Protein AF-A0A961FP80-F1 (afdb_monomer)

Structure (mmCIF, N/CA/C/O backbone):
data_AF-A0A961FP80-F1
#
_entry.id   AF-A0A961FP80-F1
#
loop_
_atom_site.group_PDB
_atom_site.id
_atom_site.type_symbol
_atom_site.label_atom_id
_atom_site.label_alt_id
_atom_site.label_comp_id
_atom_site.label_asym_id
_atom_site.label_entity_id
_atom_site.label_seq_id
_atom_site.pdbx_PDB_ins_code
_atom_site.Cartn_x
_atom_site.Cartn_y
_atom_site.Cartn_z
_atom_site.occupancy
_atom_site.B_iso_or_equiv
_atom_site.auth_seq_id
_atom_site.auth_comp_id
_atom_site.auth_asym_id
_atom_site.auth_atom_id
_atom_site.pdbx_PDB_model_num
ATOM 1 N N . MET A 1 1 ? -20.202 3.549 12.132 1.00 78.31 1 MET A N 1
ATOM 2 C CA . MET A 1 1 ? -18.749 3.516 12.396 1.00 78.31 1 MET A CA 1
ATOM 3 C C . MET A 1 1 ? -18.187 2.172 11.991 1.00 78.31 1 MET A C 1
ATOM 5 O O . MET A 1 1 ? -17.335 2.173 11.125 1.00 78.31 1 MET A O 1
ATOM 9 N N . GLU A 1 2 ? -18.730 1.056 12.480 1.00 87.94 2 GLU A N 1
ATOM 10 C CA . GLU A 1 2 ? -18.295 -0.296 12.078 1.00 87.94 2 GLU A CA 1
ATOM 11 C C . GLU A 1 2 ? -18.281 -0.518 10.552 1.00 87.94 2 GLU A C 1
ATOM 13 O O . GLU A 1 2 ? -17.273 -0.947 10.012 1.00 87.94 2 GLU A O 1
ATOM 18 N N . GLU A 1 3 ? -19.336 -0.128 9.825 1.00 92.19 3 GLU A N 1
ATOM 19 C CA . GLU A 1 3 ? -19.370 -0.224 8.350 1.00 92.19 3 GLU A CA 1
ATOM 20 C C . GLU A 1 3 ? -18.302 0.646 7.657 1.00 92.19 3 GLU A C 1
ATOM 22 O O . GLU A 1 3 ? -17.751 0.265 6.632 1.00 92.19 3 GLU A O 1
ATOM 27 N N . GLN A 1 4 ? -17.973 1.807 8.231 1.00 92.31 4 GLN A N 1
ATOM 28 C CA . GLN A 1 4 ? -16.935 2.693 7.690 1.00 92.31 4 GLN A CA 1
ATOM 29 C C . GLN A 1 4 ? -15.533 2.138 7.957 1.00 92.31 4 GLN A C 1
ATOM 31 O O . GLN A 1 4 ? -14.670 2.251 7.097 1.00 92.31 4 GLN A O 1
ATOM 36 N N . ILE A 1 5 ? -15.326 1.512 9.118 1.00 94.06 5 ILE A N 1
ATOM 37 C CA . ILE A 1 5 ? -14.092 0.798 9.463 1.00 94.06 5 ILE A CA 1
ATOM 38 C C . ILE A 1 5 ? -13.900 -0.389 8.513 1.00 94.06 5 ILE A C 1
ATOM 40 O O . ILE A 1 5 ? -12.842 -0.501 7.906 1.00 94.06 5 ILE A O 1
ATOM 44 N N . ALA A 1 6 ? -14.945 -1.191 8.286 1.00 95.19 6 ALA A N 1
ATOM 45 C CA . ALA A 1 6 ? -14.900 -2.307 7.341 1.00 95.19 6 ALA A CA 1
ATOM 46 C C . ALA A 1 6 ? -14.600 -1.849 5.901 1.00 95.19 6 ALA A C 1
ATOM 48 O O . ALA A 1 6 ? -13.861 -2.514 5.178 1.00 95.19 6 ALA A O 1
ATOM 49 N N . GL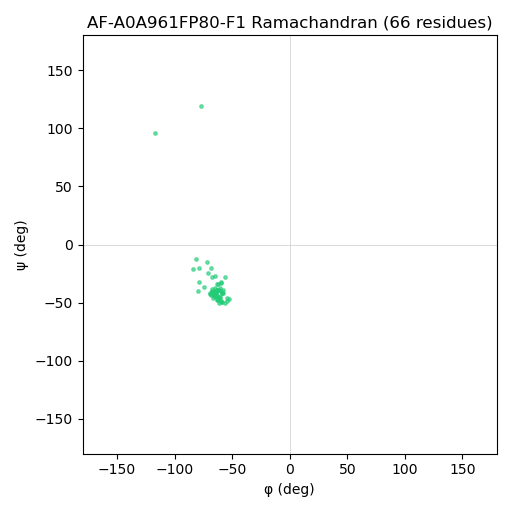N A 1 7 ? -15.134 -0.697 5.478 1.00 95.69 7 GLN A N 1
ATOM 50 C CA . GLN A 1 7 ? -14.794 -0.124 4.174 1.00 95.69 7 GLN A CA 1
ATOM 51 C C . GLN A 1 7 ? -13.328 0.327 4.113 1.00 95.69 7 GLN A C 1
ATOM 53 O O . GLN A 1 7 ? -12.663 0.062 3.119 1.00 95.69 7 GLN A O 1
ATOM 58 N N . LEU A 1 8 ? -12.809 0.972 5.165 1.00 96.25 8 LEU A N 1
ATOM 59 C CA . LEU A 1 8 ? -11.398 1.370 5.235 1.00 96.25 8 LEU A CA 1
ATOM 60 C C . LEU A 1 8 ? -10.461 0.156 5.186 1.00 96.25 8 LEU A C 1
ATOM 62 O O . LEU A 1 8 ? -9.435 0.211 4.515 1.00 96.25 8 LEU A O 1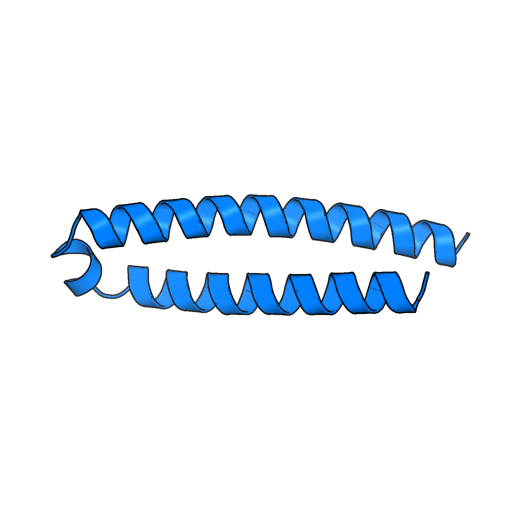
ATOM 66 N N . GLU A 1 9 ? -10.821 -0.939 5.853 1.00 96.88 9 GLU A N 1
ATOM 67 C CA . GLU A 1 9 ? -10.074 -2.201 5.814 1.00 96.88 9 GLU A CA 1
ATOM 68 C C . GLU A 1 9 ? -10.077 -2.818 4.411 1.00 96.88 9 GLU A C 1
ATOM 70 O O . GLU A 1 9 ? -9.026 -3.221 3.917 1.00 96.88 9 GLU A O 1
ATOM 75 N N . ALA A 1 10 ? -11.230 -2.830 3.735 1.00 97.81 10 ALA A N 1
ATOM 76 C CA . ALA A 1 10 ? -11.327 -3.306 2.357 1.00 97.81 10 ALA A CA 1
ATOM 77 C C . ALA A 1 10 ? -10.519 -2.432 1.380 1.00 97.81 10 ALA A C 1
ATOM 79 O O . ALA A 1 10 ? -9.877 -2.950 0.465 1.00 97.81 10 ALA A O 1
ATOM 80 N N . ASP A 1 11 ? -10.528 -1.111 1.572 1.00 96.94 11 ASP A N 1
ATOM 81 C CA . ASP A 1 11 ? -9.747 -0.177 0.758 1.00 96.94 11 ASP A CA 1
ATOM 82 C C . ASP A 1 11 ? -8.236 -0.363 0.991 1.00 96.94 11 ASP A C 1
ATOM 84 O O . ASP A 1 11 ? -7.457 -0.310 0.035 1.00 96.94 11 ASP A O 1
ATOM 88 N N . LEU A 1 12 ? -7.814 -0.623 2.235 1.00 97.44 12 LEU A N 1
ATOM 89 C CA . LEU A 1 12 ? -6.430 -0.968 2.579 1.00 97.44 12 LEU A CA 1
ATOM 90 C C . LEU A 1 12 ? -5.995 -2.278 1.915 1.00 97.44 12 LEU A C 1
ATOM 92 O O . LEU A 1 12 ? -4.955 -2.300 1.259 1.00 97.44 12 LEU A O 1
ATOM 96 N N . GLU A 1 13 ? -6.813 -3.331 1.997 1.00 97.88 13 GLU A N 1
ATOM 97 C CA . GLU A 1 13 ? -6.529 -4.622 1.356 1.00 97.88 13 GLU A CA 1
ATOM 98 C C . GLU A 1 13 ? -6.345 -4.471 -0.163 1.00 97.88 13 GLU A C 1
ATOM 100 O O . GLU A 1 13 ? -5.419 -5.037 -0.748 1.00 97.88 13 GLU A O 1
ATOM 105 N N . GLN A 1 14 ? -7.184 -3.658 -0.814 1.00 97.88 14 GLN A N 1
ATOM 106 C CA . GLN A 1 14 ? -7.052 -3.366 -2.244 1.00 97.88 14 GLN A CA 1
ATOM 107 C C . GLN A 1 14 ? -5.763 -2.603 -2.569 1.00 97.88 14 GLN A C 1
ATOM 109 O O . GLN A 1 14 ? -5.094 -2.926 -3.556 1.00 97.88 14 GLN A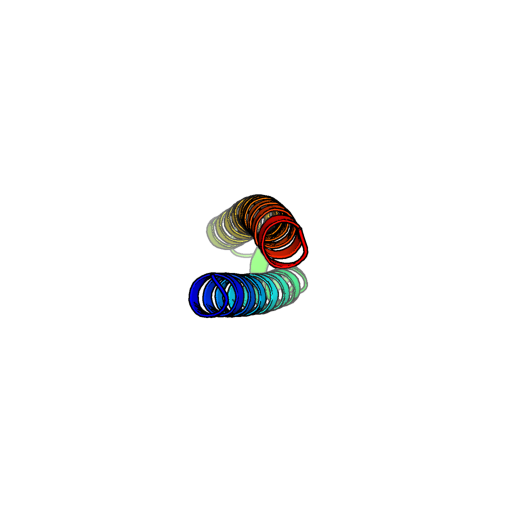 O 1
ATOM 114 N N . CYS A 1 15 ? -5.402 -1.607 -1.754 1.00 97.25 15 CYS A N 1
ATOM 115 C CA . CYS A 1 15 ? -4.165 -0.852 -1.944 1.00 97.25 15 CYS A CA 1
ATOM 116 C C . CYS A 1 15 ? -2.930 -1.749 -1.776 1.00 97.25 15 CYS A C 1
ATOM 118 O O . CYS A 1 15 ? -2.026 -1.694 -2.611 1.00 97.25 15 CYS A O 1
ATOM 120 N N . ASP A 1 16 ? -2.914 -2.616 -0.762 1.00 97.19 16 ASP A N 1
ATOM 121 C CA . ASP A 1 16 ? -1.815 -3.553 -0.503 1.00 97.19 16 ASP A CA 1
ATOM 122 C C . ASP A 1 16 ? -1.683 -4.613 -1.603 1.00 97.19 16 ASP A C 1
ATOM 124 O O . ASP A 1 16 ? -0.571 -4.923 -2.054 1.00 97.19 16 ASP A O 1
ATOM 128 N N . ALA A 1 17 ? -2.810 -5.138 -2.096 1.00 98.06 17 ALA A N 1
ATOM 129 C CA . ALA A 1 17 ? -2.819 -6.064 -3.223 1.00 98.06 17 ALA A CA 1
ATOM 130 C C . ALA A 1 17 ? -2.217 -5.412 -4.476 1.00 98.06 17 ALA A C 1
ATOM 132 O O . ALA A 1 17 ? -1.355 -6.002 -5.136 1.00 98.06 17 ALA A O 1
ATOM 133 N N . ARG A 1 18 ? -2.615 -4.168 -4.776 1.00 97.69 18 ARG A N 1
ATOM 134 C CA . ARG A 1 18 ? -2.092 -3.431 -5.929 1.00 97.69 18 ARG A CA 1
ATOM 135 C C . ARG A 1 18 ? -0.615 -3.072 -5.763 1.00 97.69 18 ARG A C 1
ATOM 137 O O . ARG A 1 18 ? 0.152 -3.225 -6.713 1.00 97.69 18 ARG A O 1
ATOM 144 N N . LYS A 1 19 ? -0.196 -2.656 -4.566 1.00 97.50 19 LYS A N 1
ATOM 145 C CA . LYS A 1 19 ? 1.212 -2.398 -4.238 1.00 97.50 19 LYS A CA 1
ATOM 146 C C . LYS A 1 19 ? 2.069 -3.637 -4.502 1.00 97.50 19 LYS A C 1
ATOM 148 O O . LYS A 1 19 ? 3.049 -3.552 -5.238 1.00 97.50 19 LYS A O 1
ATOM 153 N N . THR A 1 20 ? 1.651 -4.792 -3.987 1.00 97.69 20 THR A N 1
ATOM 154 C CA . THR A 1 20 ? 2.354 -6.071 -4.183 1.00 97.69 20 THR A CA 1
ATOM 155 C C . THR A 1 20 ? 2.470 -6.435 -5.668 1.00 97.69 20 THR A C 1
ATOM 157 O O . THR A 1 20 ? 3.518 -6.887 -6.134 1.00 97.69 20 THR A O 1
ATOM 160 N N . GLU A 1 21 ? 1.405 -6.215 -6.443 1.00 97.88 21 GLU A N 1
ATOM 161 C CA . GLU A 1 21 ? 1.399 -6.458 -7.888 1.00 97.88 21 GLU A CA 1
ATOM 162 C C . GLU A 1 21 ? 2.412 -5.567 -8.625 1.00 97.88 21 GLU A C 1
ATOM 164 O O . GLU A 1 21 ? 3.166 -6.047 -9.475 1.00 97.88 21 GLU A O 1
ATOM 169 N N . ILE A 1 22 ? 2.456 -4.275 -8.294 1.00 97.62 22 ILE A N 1
ATOM 170 C CA . ILE A 1 22 ? 3.390 -3.313 -8.889 1.00 97.62 22 ILE A CA 1
ATOM 171 C C . ILE A 1 22 ? 4.832 -3.644 -8.505 1.00 97.62 22 ILE A C 1
ATOM 173 O O . ILE A 1 22 ? 5.711 -3.629 -9.366 1.00 97.62 22 ILE A O 1
ATOM 177 N N . GLU A 1 23 ? 5.087 -3.989 -7.243 1.00 96.81 23 GLU A N 1
ATOM 178 C CA . GLU A 1 23 ? 6.408 -4.421 -6.782 1.00 96.81 23 GLU A CA 1
ATOM 179 C C . GLU A 1 23 ? 6.883 -5.660 -7.550 1.00 96.81 23 GLU A C 1
ATOM 181 O O . GLU A 1 23 ? 8.031 -5.703 -7.994 1.00 96.81 23 GLU A O 1
ATOM 186 N N . SER A 1 24 ? 5.994 -6.628 -7.798 1.00 96.75 24 SER A N 1
ATOM 187 C CA . SER A 1 24 ? 6.301 -7.789 -8.640 1.00 96.75 24 SER A CA 1
ATOM 188 C C . SER A 1 24 ? 6.616 -7.394 -10.086 1.00 96.75 24 SER A C 1
ATOM 190 O O . SER A 1 24 ? 7.520 -7.974 -10.686 1.00 96.75 24 SER A O 1
ATOM 192 N N . GLN A 1 25 ? 5.903 -6.424 -10.664 1.00 95.62 25 GLN A N 1
ATOM 193 C CA . GLN A 1 25 ? 6.184 -5.930 -12.018 1.00 95.62 25 GLN A CA 1
ATOM 194 C C . GLN A 1 25 ? 7.525 -5.191 -12.087 1.00 95.62 25 GLN A C 1
ATOM 196 O O . GLN A 1 25 ? 8.282 -5.366 -13.039 1.00 95.62 25 GLN A O 1
ATOM 201 N N . LEU A 1 26 ? 7.863 -4.397 -11.071 1.00 95.00 26 LEU A N 1
ATOM 202 C CA . LEU A 1 26 ? 9.129 -3.661 -10.996 1.00 95.00 26 LEU A CA 1
ATOM 203 C C . LEU A 1 26 ? 10.347 -4.562 -10.738 1.00 95.00 26 LEU A C 1
ATOM 205 O O . LEU A 1 26 ? 11.478 -4.117 -10.947 1.00 95.00 26 LEU A O 1
ATOM 209 N N . GLN A 1 27 ? 10.139 -5.812 -10.317 1.00 95.06 27 GLN A N 1
ATOM 210 C CA . GLN A 1 27 ? 11.187 -6.834 -10.240 1.00 95.06 27 GLN A CA 1
ATOM 211 C C . GLN A 1 27 ? 11.508 -7.465 -11.604 1.00 95.06 27 GLN A C 1
ATOM 213 O O . GLN A 1 27 ? 12.594 -8.025 -11.759 1.00 95.06 27 GLN A O 1
ATOM 218 N N . ASP A 1 28 ? 10.612 -7.369 -12.593 1.00 94.19 28 ASP A N 1
ATOM 219 C CA . ASP A 1 28 ? 10.862 -7.861 -13.949 1.00 94.19 28 ASP A CA 1
ATOM 220 C C . ASP A 1 28 ? 11.786 -6.887 -14.716 1.00 94.19 28 ASP A C 1
ATOM 222 O O . ASP A 1 28 ? 11.412 -5.733 -14.956 1.00 94.19 28 ASP A O 1
ATOM 226 N N . PRO A 1 29 ? 12.984 -7.318 -15.164 1.00 91.31 29 PRO A N 1
ATOM 227 C CA . PRO A 1 29 ? 13.867 -6.488 -15.982 1.00 91.31 29 PRO A CA 1
ATOM 228 C C . PRO A 1 29 ? 13.213 -5.970 -17.274 1.00 91.31 29 PRO A C 1
ATOM 230 O O . PRO A 1 29 ? 13.593 -4.903 -17.762 1.00 91.31 29 PRO A O 1
ATOM 233 N N . ALA A 1 30 ? 12.229 -6.689 -17.827 1.00 93.00 30 ALA A N 1
ATOM 234 C CA . ALA A 1 30 ? 11.496 -6.278 -19.023 1.00 93.00 30 ALA A CA 1
ATOM 235 C C . ALA A 1 30 ? 10.678 -4.997 -18.803 1.00 93.00 30 ALA A C 1
ATOM 237 O O . ALA A 1 30 ? 10.504 -4.215 -19.740 1.00 93.00 30 ALA A O 1
ATOM 238 N N . THR A 1 31 ? 10.255 -4.718 -17.568 1.00 92.69 31 THR A N 1
ATOM 239 C CA . THR A 1 31 ? 9.548 -3.482 -17.206 1.00 92.69 31 THR A CA 1
ATOM 240 C C . THR A 1 31 ? 10.392 -2.243 -17.495 1.00 92.69 31 THR A C 1
ATOM 242 O O . THR A 1 31 ? 9.874 -1.221 -17.936 1.00 92.69 31 THR A O 1
ATOM 245 N N . TYR A 1 32 ? 11.715 -2.336 -17.352 1.00 91.88 32 TYR A N 1
ATOM 246 C CA . TYR A 1 32 ? 12.628 -1.225 -17.635 1.00 91.88 32 TYR A CA 1
ATOM 247 C C . TYR A 1 32 ? 12.955 -1.061 -19.121 1.00 91.88 32 TYR A C 1
ATOM 249 O O . TYR A 1 32 ? 13.476 -0.015 -19.511 1.00 91.88 32 TYR A O 1
ATOM 257 N N . ALA A 1 33 ? 12.616 -2.043 -19.964 1.00 94.06 33 ALA A N 1
ATOM 258 C CA . ALA A 1 33 ? 12.700 -1.891 -21.415 1.00 94.06 33 ALA A CA 1
ATOM 259 C C . ALA A 1 33 ? 11.667 -0.880 -21.944 1.00 94.06 33 ALA A C 1
ATOM 261 O O . ALA A 1 33 ? 11.853 -0.323 -23.026 1.00 94.06 33 ALA A O 1
ATOM 262 N N . ASN A 1 34 ? 10.610 -0.609 -21.170 1.00 93.12 34 ASN A N 1
ATOM 263 C CA . ASN A 1 34 ? 9.655 0.458 -21.430 1.00 93.12 34 ASN A CA 1
ATOM 264 C C . ASN A 1 34 ? 9.693 1.498 -20.299 1.00 93.12 34 ASN A C 1
ATOM 266 O O . ASN A 1 34 ? 9.040 1.363 -19.266 1.00 93.12 34 ASN A O 1
ATOM 270 N N . THR A 1 35 ? 10.461 2.566 -20.514 1.00 92.75 35 THR A N 1
ATOM 271 C CA . THR A 1 35 ? 10.666 3.632 -19.524 1.00 92.75 35 THR A CA 1
ATOM 272 C C . THR A 1 35 ? 9.372 4.339 -19.111 1.00 92.75 35 THR A C 1
ATOM 274 O O . THR A 1 35 ? 9.249 4.745 -17.960 1.00 92.75 35 THR A O 1
ATOM 277 N N . GLU A 1 36 ? 8.386 4.470 -20.002 1.00 95.62 36 GLU A N 1
ATOM 278 C CA . GLU A 1 36 ? 7.098 5.081 -19.642 1.00 95.62 36 GLU A CA 1
ATOM 279 C C . GLU A 1 36 ? 6.324 4.205 -18.651 1.00 95.62 36 GLU A C 1
ATOM 281 O O . GLU A 1 36 ? 5.771 4.717 -17.678 1.00 95.62 36 GLU A O 1
ATOM 286 N N . VAL A 1 37 ? 6.345 2.884 -18.854 1.00 93.94 37 VAL A N 1
ATOM 287 C CA . VAL A 1 37 ? 5.696 1.917 -17.956 1.00 93.94 37 VAL A CA 1
ATOM 288 C C . VAL A 1 37 ? 6.378 1.899 -16.592 1.00 93.94 37 VAL A C 1
ATOM 290 O O . VAL A 1 37 ? 5.695 1.969 -15.575 1.00 93.94 37 VAL A O 1
ATOM 293 N N . SER A 1 38 ? 7.712 1.861 -16.541 1.00 96.00 38 SER A N 1
ATOM 294 C CA . SER A 1 38 ? 8.424 1.832 -15.259 1.00 96.00 38 SER A CA 1
ATOM 295 C C . SER A 1 38 ? 8.231 3.117 -14.446 1.00 96.00 38 SER A C 1
ATOM 297 O O . SER A 1 38 ? 8.057 3.03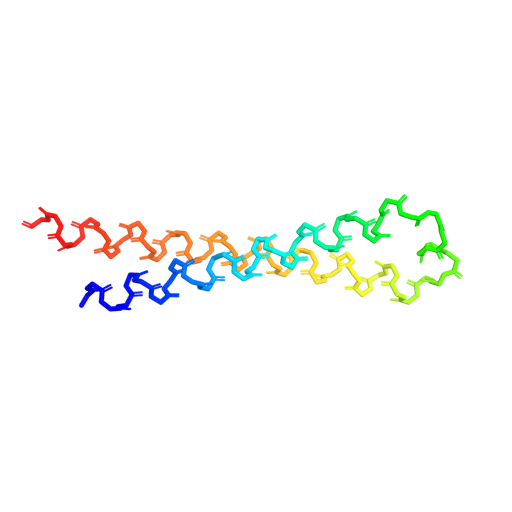4 -13.230 1.00 96.00 38 SER A O 1
ATOM 299 N N . ILE A 1 39 ? 8.188 4.288 -15.094 1.00 97.44 39 ILE A N 1
ATOM 300 C CA . ILE A 1 39 ? 7.865 5.566 -14.438 1.00 97.44 39 ILE A CA 1
ATOM 301 C C . ILE A 1 39 ? 6.420 5.570 -13.934 1.00 97.44 39 ILE A C 1
ATOM 3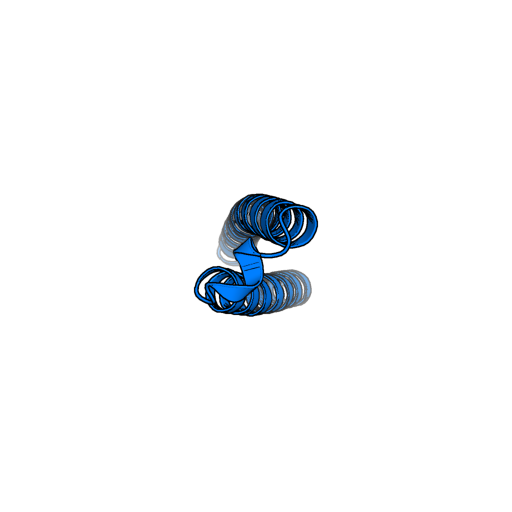03 O O . ILE A 1 39 ? 6.170 6.005 -12.810 1.00 97.44 39 ILE A O 1
ATOM 307 N N . ALA A 1 40 ? 5.469 5.093 -14.743 1.00 97.44 40 ALA A N 1
ATOM 308 C CA . ALA A 1 40 ? 4.066 5.028 -14.348 1.00 97.44 40 ALA A CA 1
ATOM 309 C C . ALA A 1 40 ? 3.867 4.126 -13.121 1.00 97.44 40 ALA A C 1
ATOM 311 O O . ALA A 1 40 ? 3.225 4.548 -12.163 1.00 97.44 40 ALA A O 1
ATOM 312 N N . LEU A 1 41 ? 4.487 2.942 -13.114 1.00 97.38 41 LEU A N 1
ATOM 313 C CA . LEU A 1 41 ? 4.443 2.001 -11.994 1.00 97.38 41 LEU A CA 1
ATOM 314 C C . LEU A 1 41 ? 5.099 2.568 -10.729 1.00 97.38 41 LEU A C 1
ATOM 316 O O . LEU A 1 41 ? 4.543 2.440 -9.647 1.00 97.38 41 LEU A O 1
ATOM 320 N N . GLN A 1 42 ? 6.250 3.237 -10.848 1.00 97.00 42 GLN A N 1
ATOM 321 C CA . GLN A 1 42 ? 6.901 3.884 -9.699 1.00 97.00 42 GLN A CA 1
ATOM 322 C C . GLN A 1 42 ? 6.046 5.008 -9.114 1.00 97.00 42 GLN A C 1
ATOM 324 O O . GLN A 1 42 ? 5.938 5.128 -7.897 1.00 97.00 42 GLN A O 1
ATOM 329 N N . LYS A 1 43 ? 5.412 5.814 -9.973 1.00 98.06 43 LYS A N 1
ATOM 330 C CA . LYS A 1 43 ? 4.492 6.859 -9.523 1.00 98.06 43 LYS A CA 1
ATOM 331 C C . LYS A 1 43 ? 3.282 6.256 -8.810 1.00 98.06 43 LYS A C 1
ATOM 333 O O . LYS A 1 43 ? 2.941 6.704 -7.723 1.00 98.06 43 L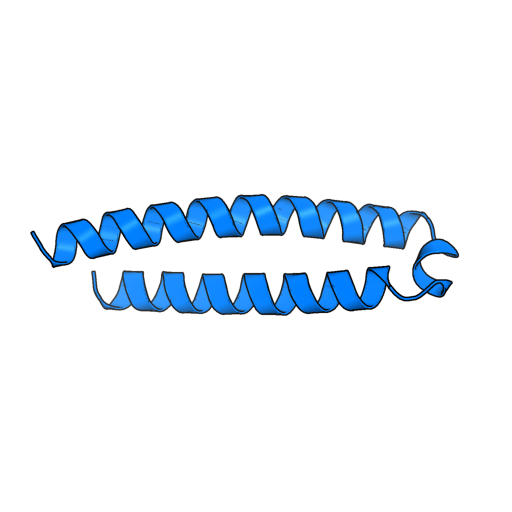YS A O 1
ATOM 338 N N . GLU A 1 44 ? 2.662 5.243 -9.410 1.00 97.94 44 GLU A N 1
ATOM 339 C CA . GLU A 1 44 ? 1.515 4.552 -8.821 1.00 97.94 44 GLU A CA 1
ATOM 340 C C . GLU A 1 44 ? 1.875 3.927 -7.466 1.00 97.94 44 GLU A C 1
ATOM 342 O O . GLU A 1 44 ? 1.105 4.049 -6.519 1.00 97.94 44 GLU A O 1
ATOM 347 N N . LEU A 1 45 ? 3.074 3.348 -7.334 1.00 97.94 45 LEU A N 1
ATOM 348 C CA . LEU A 1 45 ? 3.582 2.823 -6.067 1.00 97.94 45 LEU A CA 1
ATOM 349 C C . LEU A 1 45 ? 3.674 3.913 -4.987 1.00 97.94 45 LEU A C 1
ATOM 351 O O . LEU A 1 45 ? 3.169 3.719 -3.886 1.00 97.94 45 LEU A O 1
ATOM 355 N N . THR A 1 46 ? 4.261 5.073 -5.301 1.00 98.00 46 THR A N 1
ATOM 356 C CA . THR A 1 46 ? 4.351 6.204 -4.356 1.00 98.00 46 THR A CA 1
ATOM 357 C C . THR A 1 46 ? 2.974 6.757 -3.972 1.00 98.00 46 THR A C 1
ATOM 359 O O . THR A 1 46 ? 2.734 7.095 -2.807 1.00 98.00 46 THR A O 1
ATOM 362 N N . ASP A 1 47 ? 2.055 6.842 -4.936 1.00 98.00 47 ASP A N 1
ATOM 363 C CA . ASP A 1 47 ? 0.685 7.300 -4.695 1.00 98.00 47 ASP A CA 1
ATOM 364 C C . ASP A 1 47 ? -0.062 6.315 -3.768 1.00 98.00 47 ASP A C 1
ATOM 366 O O . ASP A 1 47 ? -0.728 6.746 -2.822 1.00 98.00 47 ASP A O 1
ATOM 370 N N . LEU A 1 48 ? 0.110 5.001 -3.972 1.00 97.75 48 LEU A N 1
ATOM 371 C CA . LEU A 1 48 ? -0.459 3.952 -3.118 1.00 97.75 48 LEU A CA 1
ATOM 372 C C . LEU A 1 48 ? 0.106 3.982 -1.700 1.00 97.75 48 LEU A C 1
ATOM 374 O O . LEU A 1 48 ? -0.659 3.863 -0.750 1.00 97.75 48 LEU A O 1
ATOM 378 N N . GLU A 1 49 ? 1.411 4.183 -1.532 1.00 97.44 49 GLU A N 1
ATOM 379 C CA . GLU A 1 49 ? 2.027 4.300 -0.203 1.00 97.44 49 GLU A CA 1
ATOM 380 C C . GLU A 1 49 ? 1.442 5.475 0.584 1.00 97.44 49 GLU A C 1
ATOM 382 O O . GLU A 1 49 ? 1.035 5.317 1.736 1.00 97.44 49 GLU A O 1
ATOM 387 N N . THR A 1 50 ? 1.287 6.625 -0.074 1.00 97.88 50 THR A N 1
ATOM 388 C CA . THR A 1 50 ? 0.641 7.803 0.523 1.00 97.88 50 THR A CA 1
ATOM 389 C C . THR A 1 50 ? -0.825 7.522 0.877 1.00 97.88 50 THR A C 1
ATOM 391 O O . THR A 1 50 ? -1.337 7.980 1.903 1.00 97.88 50 THR A O 1
ATOM 394 N N . GLN A 1 51 ? -1.533 6.775 0.026 1.00 97.19 51 GLN A N 1
ATOM 395 C CA . GLN A 1 51 ? -2.926 6.409 0.260 1.00 97.19 51 GLN A CA 1
ATOM 396 C C . GLN A 1 51 ? -3.076 5.436 1.434 1.00 97.19 51 GLN A C 1
ATOM 398 O O . GLN A 1 51 ? -3.959 5.649 2.265 1.00 97.19 51 GLN A O 1
ATOM 403 N N . ILE A 1 52 ? -2.209 4.427 1.534 1.00 97.25 52 ILE A N 1
ATOM 404 C CA . ILE A 1 52 ? -2.180 3.462 2.638 1.00 97.25 52 ILE A CA 1
ATOM 405 C C . ILE A 1 52 ? -1.946 4.192 3.959 1.00 97.25 52 ILE A C 1
ATOM 407 O O . ILE A 1 52 ? -2.740 4.029 4.881 1.00 97.25 52 ILE A O 1
ATOM 411 N N . GLU A 1 53 ? -0.939 5.068 4.045 1.00 98.06 53 GLU A N 1
ATOM 412 C CA . GLU A 1 53 ? -0.687 5.862 5.258 1.00 98.06 53 GLU A CA 1
ATOM 413 C C . GLU A 1 53 ? -1.931 6.655 5.685 1.00 98.06 53 GLU A C 1
ATOM 415 O O . GLU A 1 53 ? -2.348 6.620 6.845 1.00 98.06 53 GLU A O 1
ATOM 420 N N . LYS A 1 54 ? -2.587 7.323 4.728 1.00 97.94 54 LYS A N 1
ATOM 421 C CA . LYS A 1 54 ? -3.798 8.108 4.986 1.00 97.94 54 LYS A CA 1
ATOM 422 C C . LYS A 1 54 ? -4.981 7.242 5.435 1.00 97.94 54 LYS A C 1
ATOM 424 O O . LYS A 1 54 ? -5.771 7.685 6.274 1.00 97.94 54 LYS A O 1
ATOM 429 N N . LEU A 1 55 ? -5.180 6.071 4.835 1.00 96.81 55 LEU A N 1
ATOM 430 C CA . LEU A 1 55 ? -6.264 5.155 5.199 1.00 96.81 55 LEU A CA 1
ATOM 431 C C . LEU A 1 55 ? -6.021 4.551 6.584 1.00 96.81 55 LEU A C 1
ATOM 433 O O . LEU A 1 55 ? -6.936 4.562 7.403 1.00 96.81 55 LEU A O 1
ATOM 437 N N . THR A 1 56 ? -4.784 4.155 6.885 1.00 97.31 56 THR A N 1
ATOM 438 C CA . THR A 1 56 ? -4.377 3.653 8.203 1.00 97.31 56 THR A CA 1
ATOM 439 C C . THR A 1 56 ? -4.635 4.687 9.294 1.00 97.31 56 THR A C 1
ATOM 441 O O . THR A 1 56 ? -5.323 4.382 10.262 1.00 97.31 56 THR A O 1
ATOM 444 N N . SER A 1 57 ? -4.212 5.945 9.113 1.00 97.75 57 SER A N 1
ATOM 445 C CA . SER A 1 57 ? -4.495 6.996 10.105 1.00 97.75 57 SER A CA 1
ATOM 446 C C . SER A 1 57 ? -5.995 7.262 10.296 1.00 97.75 57 SER A C 1
ATOM 448 O O . SER A 1 57 ? -6.436 7.598 11.395 1.00 97.75 57 SER A O 1
ATOM 450 N N . GLN A 1 58 ? -6.803 7.139 9.237 1.00 96.62 58 GLN A N 1
ATOM 451 C CA . GLN A 1 58 ? -8.260 7.269 9.350 1.00 96.62 58 GLN A CA 1
ATOM 452 C C . GLN A 1 58 ? -8.879 6.094 10.105 1.00 96.62 58 GLN A C 1
ATOM 454 O O . GLN A 1 58 ? -9.770 6.315 10.925 1.00 96.62 58 GLN A O 1
ATOM 459 N N . TRP A 1 59 ? -8.407 4.877 9.833 1.00 96.50 59 TRP A N 1
ATOM 460 C CA . TRP A 1 59 ? -8.839 3.666 10.518 1.00 96.50 59 TRP A CA 1
ATOM 461 C C . TRP A 1 59 ? -8.509 3.751 12.010 1.00 96.50 59 TRP A C 1
ATOM 463 O O . TRP A 1 59 ? -9.420 3.648 12.824 1.00 96.50 59 TRP A O 1
ATOM 473 N N . GLU A 1 60 ? -7.265 4.085 12.371 1.00 96.50 60 GLU A N 1
ATOM 474 C CA . GLU A 1 60 ? -6.834 4.263 13.767 1.00 96.50 60 GLU A CA 1
ATOM 475 C C . GLU A 1 60 ? -7.728 5.268 14.508 1.00 96.50 60 GLU A C 1
ATOM 477 O O . GLU A 1 60 ? -8.268 4.969 15.573 1.00 96.50 60 GLU A O 1
ATOM 482 N N . ALA A 1 61 ? -7.972 6.435 13.902 1.00 95.94 61 ALA A N 1
ATOM 483 C CA . ALA A 1 61 ? -8.805 7.476 14.497 1.00 95.94 61 ALA A CA 1
ATOM 484 C C . ALA A 1 61 ? -10.292 7.093 14.615 1.00 95.94 61 ALA A C 1
ATOM 486 O O . ALA A 1 61 ? -11.005 7.644 15.458 1.00 95.94 61 ALA A O 1
ATOM 487 N N . MET A 1 62 ? -10.807 6.221 13.742 1.00 94.00 62 MET A N 1
ATOM 488 C CA . MET A 1 62 ? -12.182 5.719 13.839 1.00 94.00 62 MET A CA 1
ATOM 489 C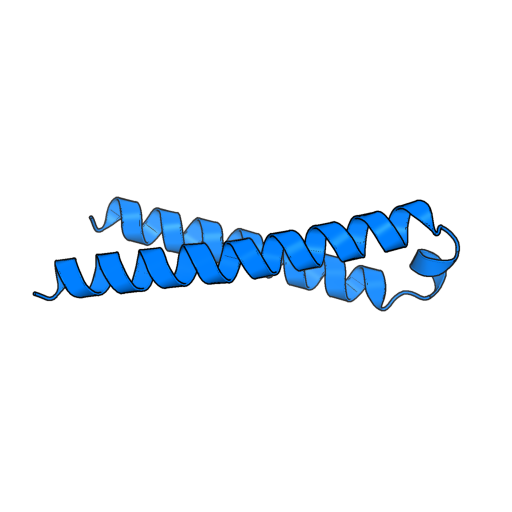 C . MET A 1 62 ? -12.309 4.613 14.881 1.00 94.00 62 MET A C 1
ATOM 491 O O . MET A 1 62 ? -13.286 4.615 15.628 1.00 94.00 62 MET A O 1
ATOM 495 N N . THR A 1 63 ? -11.330 3.716 14.952 1.00 93.62 63 THR A N 1
ATOM 496 C CA . THR A 1 63 ? -11.284 2.634 15.938 1.00 93.62 63 THR A CA 1
ATOM 497 C C . THR A 1 63 ? -11.146 3.199 17.350 1.00 93.62 63 THR A C 1
ATOM 499 O O . THR A 1 63 ? -11.938 2.842 18.217 1.00 93.62 63 THR A O 1
ATOM 502 N N . GLU A 1 64 ? -10.272 4.189 17.568 1.00 94.12 64 GLU A N 1
ATOM 503 C CA . GLU A 1 64 ? -10.146 4.871 18.868 1.00 94.12 64 GLU A CA 1
ATOM 504 C C . GLU A 1 64 ? -11.473 5.512 19.316 1.00 94.12 64 GLU A C 1
ATOM 506 O O . GLU A 1 64 ? -11.852 5.434 20.481 1.00 94.12 64 GLU A O 1
ATOM 511 N N . LYS A 1 65 ? -12.235 6.101 18.383 1.00 92.75 65 LYS A N 1
ATOM 512 C CA . LYS A 1 65 ? 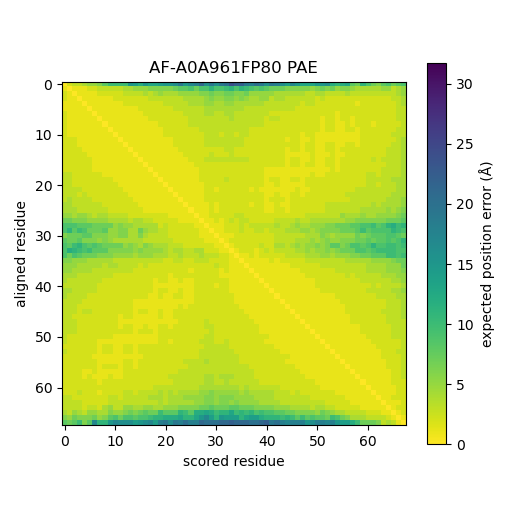-13.562 6.678 18.674 1.00 92.75 65 LYS A CA 1
ATOM 513 C C . LYS A 1 65 ? -14.643 5.642 18.961 1.00 92.75 65 LYS A C 1
ATOM 515 O O . LYS A 1 65 ? -15.653 6.007 19.552 1.00 92.75 65 LYS A O 1
ATOM 520 N N . LEU A 1 66 ? -14.491 4.416 18.467 1.00 89.44 66 LEU A N 1
ATOM 521 C CA . LEU A 1 66 ? -15.429 3.327 18.729 1.00 89.44 66 LEU A CA 1
ATOM 522 C C . LEU A 1 66 ? -15.189 2.717 20.118 1.00 89.44 66 LEU A C 1
ATOM 524 O O . LEU A 1 66 ? -16.139 2.267 20.754 1.00 89.44 66 LE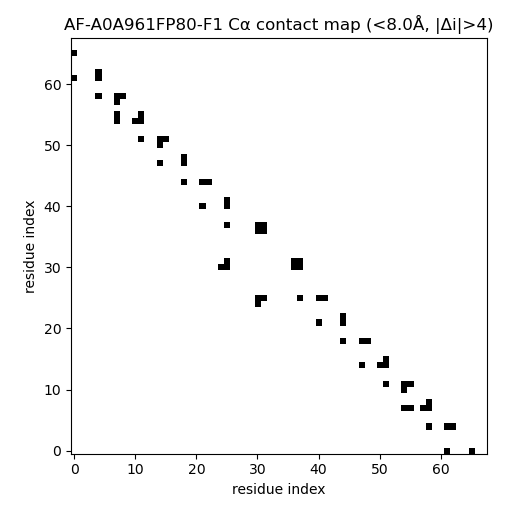U A O 1
ATOM 528 N N . GLU A 1 67 ? -13.932 2.703 20.569 1.00 84.56 67 GLU A N 1
ATOM 529 C CA . GLU A 1 67 ? -13.513 2.155 21.866 1.00 84.56 67 GLU A CA 1
ATOM 530 C C . GLU A 1 67 ? -13.678 3.132 23.048 1.00 84.56 67 GLU A C 1
ATOM 532 O O . GLU A 1 67 ? -13.732 2.681 24.196 1.00 84.56 67 GLU A O 1
ATOM 537 N N . ALA A 1 68 ? -13.751 4.443 22.782 1.00 77.06 68 ALA A N 1
ATOM 538 C CA . ALA A 1 68 ? -13.916 5.517 23.774 1.00 77.06 68 ALA A CA 1
ATOM 539 C C . ALA A 1 68 ? -15.378 5.761 24.195 1.00 77.06 68 ALA A C 1
ATOM 541 O O . ALA A 1 68 ? -15.599 5.996 25.409 1.00 77.06 68 ALA A O 1
#

Radius of gyration: 15.5 Å; Cα contacts (8 Å, |Δi|>4): 34; chains: 1; bounding box: 33×16×45 Å

pLDDT: mean 95.16, std 4.02, range [77.06, 98.06]

Mean predicted aligned error: 2.97 Å

Sequence (68 aa):
MEEQIAQLEADLEQCDARKTEIESQLQDPATYANTEVSIALQKELTDLETQIEKLTSQWEAMTEKLEA

Solvent-accessible surface area (backbone atoms only — not comparable to full-atom values): 3752 Å² total; per-residue (Å²): 105,69,69,58,45,54,48,44,52,52,52,43,52,52,44,52,53,52,43,53,53,45,53,57,48,72,67,37,73,70,39,63,76,38,61,69,58,40,52,49,47,53,50,51,45,55,53,42,54,55,47,47,55,54,44,50,56,51,42,52,60,50,52,55,63,72,77,107

Foldseek 3Di:
DVVVLVVLVVVLVVLVVLLVVLVVLLPDPVCVVDVVSVVVSVVSNVVSVVVNVVSVVVSVVVVVVVVD

Nearest PDB structures (foldseek):
  6cnn-assembly1_A  TM=8.521E-01  e=1.129E+00  Homo sapiens

Secondary structure (DSSP, 8-state):
-HHHHHHHHHHHHHHHHHHHHHHHHHTSGGGGGSHHHHHHHHHHHHHHHHHHHHHHHHHHHHHHHHH-